Protein AF-A0A352XWK9-F1 (afdb_monomer_lite)

pLDDT: mean 87.68, std 10.37, range [43.31, 95.25]

Structure (mmCIF, N/CA/C/O backbone):
data_AF-A0A352XWK9-F1
#
_entry.id   AF-A0A352XWK9-F1
#
loop_
_atom_site.group_PDB
_atom_site.id
_atom_site.type_symbol
_atom_site.label_atom_id
_atom_site.label_alt_id
_atom_site.label_comp_id
_atom_site.label_asym_id
_atom_site.label_entity_id
_atom_site.label_seq_id
_atom_site.pdbx_PDB_ins_code
_atom_site.Cartn_x
_atom_site.Cartn_y
_atom_site.Cartn_z
_atom_site.occupancy
_atom_site.B_iso_or_equiv
_atom_site.auth_seq_id
_atom_site.auth_comp_id
_atom_site.auth_asym_id
_atom_site.auth_atom_id
_atom_site.pdbx_PDB_model_num
ATOM 1 N N . MET A 1 1 ? -17.276 10.731 -7.294 1.00 43.31 1 MET A N 1
ATOM 2 C CA . MET A 1 1 ? -16.622 10.137 -6.110 1.00 43.31 1 MET A CA 1
ATOM 3 C C . MET A 1 1 ? -15.168 9.917 -6.480 1.00 43.31 1 MET A C 1
ATOM 5 O O . MET A 1 1 ? -14.827 8.896 -7.054 1.00 43.31 1 MET A O 1
ATOM 9 N N . SER A 1 2 ? -14.356 10.955 -6.295 1.00 50.31 2 SER A N 1
ATOM 10 C CA . SER A 1 2 ? -12.992 11.031 -6.825 1.00 50.31 2 SER A CA 1
ATOM 11 C C . SER A 1 2 ? -12.014 10.813 -5.680 1.00 50.31 2 SER A C 1
ATOM 13 O O . SER A 1 2 ? -11.484 11.762 -5.118 1.00 50.31 2 SER A O 1
ATOM 15 N N . GLY A 1 3 ? -11.864 9.557 -5.268 1.00 62.28 3 GLY A N 1
ATOM 16 C CA . GLY A 1 3 ? -10.795 9.155 -4.362 1.00 62.28 3 GLY A CA 1
ATOM 17 C C . GLY A 1 3 ? -9.613 8.654 -5.178 1.00 62.28 3 GLY A C 1
ATOM 18 O O . GLY A 1 3 ? -9.797 7.869 -6.109 1.00 62.28 3 GLY A O 1
ATOM 19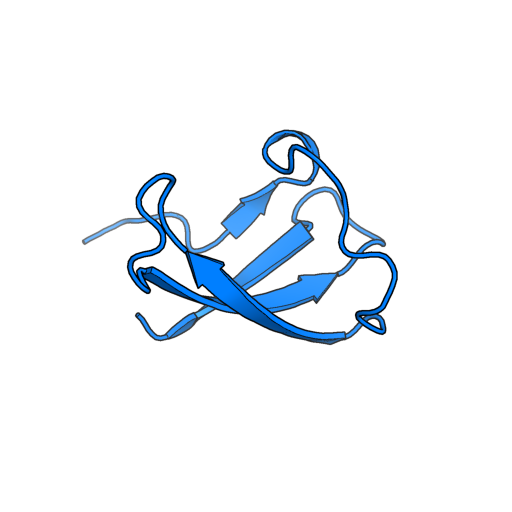 N N . HIS A 1 4 ? -8.400 9.088 -4.845 1.00 66.75 4 HIS A N 1
ATO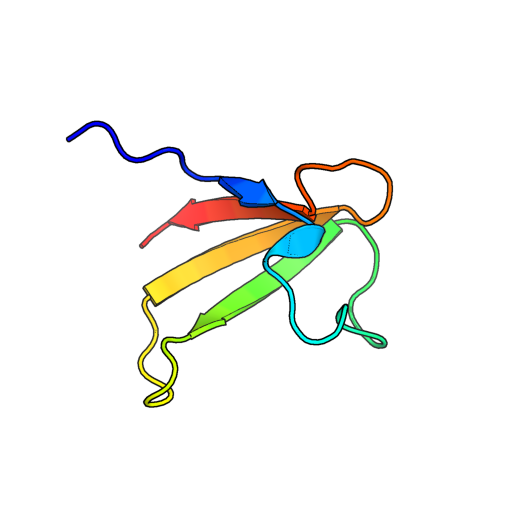M 20 C CA . HIS A 1 4 ? -7.201 8.446 -5.372 1.00 66.75 4 HIS A CA 1
ATOM 21 C C . HIS A 1 4 ? -7.125 7.029 -4.784 1.00 66.75 4 HIS A C 1
ATOM 23 O O . HIS A 1 4 ? -6.983 6.864 -3.577 1.00 66.75 4 HIS A O 1
ATOM 29 N N . LEU A 1 5 ? -7.234 6.002 -5.629 1.00 86.19 5 LEU A N 1
ATOM 30 C CA . LEU A 1 5 ? -7.199 4.579 -5.250 1.00 86.19 5 LEU A CA 1
ATOM 31 C C . LEU A 1 5 ? -5.775 4.089 -4.912 1.00 86.19 5 LEU A C 1
ATOM 33 O O . LEU A 1 5 ? -5.430 2.936 -5.170 1.00 86.19 5 LEU A O 1
ATOM 37 N N . TRP A 1 6 ? -4.924 4.974 -4.394 1.00 92.19 6 TRP A N 1
ATOM 38 C CA . TRP A 1 6 ? -3.487 4.771 -4.231 1.00 92.19 6 TRP A CA 1
ATOM 39 C C . TRP A 1 6 ? -3.064 5.058 -2.797 1.00 92.19 6 TRP A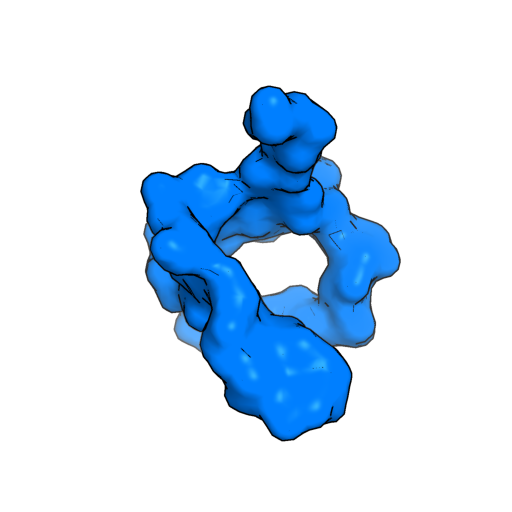 C 1
ATOM 41 O O . TRP A 1 6 ? -3.421 6.089 -2.231 1.00 92.19 6 TRP A O 1
ATOM 51 N N . ILE A 1 7 ? -2.255 4.164 -2.239 1.00 89.69 7 ILE A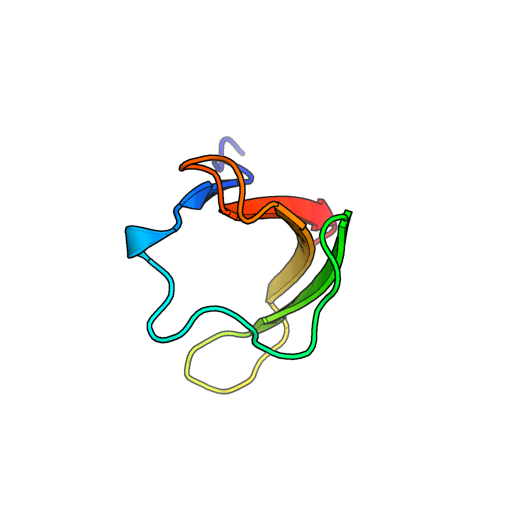 N 1
ATOM 52 C CA . ILE A 1 7 ? -1.570 4.375 -0.965 1.00 89.69 7 ILE A CA 1
ATOM 53 C C . ILE A 1 7 ? -0.089 4.515 -1.272 1.00 89.69 7 ILE A C 1
ATOM 55 O O . ILE A 1 7 ? 0.514 3.624 -1.873 1.00 89.69 7 ILE A O 1
ATOM 59 N N . PHE A 1 8 ? 0.481 5.644 -0.866 1.00 91.88 8 PHE A N 1
ATOM 60 C CA . PHE A 1 8 ? 1.900 5.915 -1.033 1.00 91.88 8 PHE A CA 1
ATOM 61 C C . PHE A 1 8 ? 2.734 5.194 0.030 1.00 91.88 8 PHE A C 1
ATOM 63 O O . PHE A 1 8 ? 2.280 5.004 1.158 1.00 91.88 8 PHE A O 1
ATOM 70 N N . SER A 1 9 ? 3.970 4.830 -0.307 1.00 89.62 9 SER A N 1
ATOM 71 C CA . SER A 1 9 ? 4.913 4.141 0.586 1.00 89.62 9 SER A CA 1
ATOM 72 C C . SER A 1 9 ? 5.128 4.888 1.906 1.00 89.62 9 SER A C 1
ATOM 74 O O . SER A 1 9 ? 5.115 4.266 2.962 1.00 89.62 9 SER A O 1
ATOM 76 N N . GLY A 1 10 ? 5.213 6.221 1.867 1.00 88.81 10 GLY A N 1
ATOM 77 C CA . GLY A 1 10 ? 5.360 7.064 3.060 1.00 88.81 10 GLY A CA 1
ATOM 78 C C . GLY A 1 10 ? 4.145 7.089 3.999 1.00 88.81 10 GLY A C 1
ATOM 79 O O . GLY A 1 10 ? 4.272 7.531 5.136 1.00 88.81 10 GLY A O 1
ATOM 80 N N . ALA A 1 11 ? 2.976 6.612 3.558 1.00 87.44 11 ALA A N 1
ATOM 81 C CA . ALA A 1 11 ? 1.803 6.459 4.423 1.00 87.44 11 ALA A CA 1
ATOM 82 C C . ALA A 1 11 ? 1.817 5.133 5.206 1.00 87.44 11 ALA A C 1
ATOM 84 O O . ALA A 1 11 ? 1.023 4.953 6.132 1.00 87.44 11 ALA A O 1
ATOM 85 N N . LEU A 1 12 ? 2.697 4.194 4.841 1.00 85.00 12 LEU A N 1
ATOM 86 C CA . LEU A 1 12 ? 2.847 2.930 5.547 1.00 85.00 12 LEU A CA 1
ATOM 87 C C . LEU A 1 12 ? 3.706 3.148 6.792 1.00 85.00 12 LEU A C 1
ATOM 89 O O . LEU A 1 12 ? 4.867 3.532 6.691 1.00 85.00 12 LEU A O 1
ATOM 93 N N . GLN A 1 13 ? 3.156 2.849 7.971 1.00 83.38 13 GLN A N 1
ATOM 94 C CA . GLN A 1 13 ? 3.955 2.837 9.202 1.00 83.38 13 GLN A CA 1
ATOM 95 C C . GLN A 1 13 ? 5.075 1.796 9.128 1.00 83.38 13 GLN A C 1
ATOM 97 O O . GLN A 1 13 ? 6.181 2.042 9.598 1.00 83.38 13 GLN A O 1
ATOM 102 N N . GLN A 1 14 ? 4.776 0.629 8.550 1.00 81.69 14 GLN A N 1
ATOM 103 C CA . GLN A 1 14 ? 5.737 -0.437 8.295 1.00 81.69 14 GLN A CA 1
ATOM 104 C C . GLN A 1 14 ? 5.366 -1.133 6.978 1.00 81.69 14 GLN A C 1
ATOM 106 O O . GLN A 1 14 ? 4.192 -1.476 6.792 1.00 81.69 14 GLN A O 1
ATOM 111 N N . PRO A 1 15 ? 6.319 -1.339 6.054 1.00 78.88 15 PRO A N 1
ATOM 112 C CA . PRO A 1 15 ? 6.065 -2.123 4.857 1.00 78.88 15 PRO A CA 1
ATOM 113 C C . PRO A 1 15 ? 5.794 -3.589 5.236 1.00 78.88 15 PRO A C 1
ATOM 115 O O . PRO A 1 15 ? 6.427 -4.122 6.147 1.00 78.88 15 PRO A O 1
ATOM 118 N N . PRO A 1 16 ? 4.849 -4.268 4.569 1.00 81.81 16 PRO A N 1
ATOM 119 C CA . PRO A 1 16 ? 4.574 -5.665 4.857 1.00 81.81 16 PRO A CA 1
ATOM 120 C C . PRO A 1 16 ? 5.761 -6.550 4.455 1.00 81.81 16 PRO A C 1
ATOM 122 O O . PRO A 1 16 ? 6.132 -6.623 3.289 1.00 81.81 16 PRO A O 1
ATOM 125 N N . HIS A 1 17 ? 6.336 -7.255 5.428 1.00 80.38 17 HIS A N 1
ATOM 126 C CA . HIS A 1 17 ? 7.556 -8.050 5.236 1.00 80.38 17 HIS A CA 1
ATOM 127 C C . HIS A 1 17 ? 7.310 -9.441 4.625 1.00 80.38 17 HIS A C 1
ATOM 129 O O . HIS A 1 17 ? 8.236 -10.068 4.126 1.00 80.38 17 HIS A O 1
ATOM 135 N N . TRP A 1 18 ? 6.072 -9.937 4.684 1.00 87.50 18 TRP A N 1
ATOM 136 C CA . TRP A 1 18 ? 5.675 -11.276 4.220 1.00 87.50 18 TRP A CA 1
ATOM 137 C C . TRP A 1 18 ? 4.810 -11.251 2.954 1.00 87.50 18 TRP A C 1
ATOM 139 O O . TRP A 1 18 ? 4.319 -12.290 2.523 1.00 87.50 18 TRP A O 1
ATOM 149 N N . ILE A 1 19 ? 4.558 -10.068 2.390 1.00 89.50 19 ILE A N 1
ATOM 150 C CA . ILE A 1 19 ? 3.788 -9.924 1.156 1.00 89.50 19 ILE A CA 1
ATOM 151 C C . ILE A 1 19 ? 4.781 -9.895 -0.000 1.00 89.50 19 ILE A C 1
ATOM 153 O O . ILE A 1 19 ? 5.612 -8.992 -0.094 1.00 89.50 19 ILE A O 1
ATOM 157 N N . GLU A 1 20 ? 4.678 -10.868 -0.897 1.00 92.44 20 GLU A N 1
ATOM 158 C CA . GLU A 1 20 ? 5.421 -10.828 -2.152 1.00 92.44 20 GLU A CA 1
ATOM 159 C C . GLU A 1 20 ? 4.968 -9.632 -3.010 1.00 92.44 20 GLU A C 1
ATOM 161 O O . GLU A 1 20 ? 3.795 -9.246 -2.961 1.00 92.44 20 GLU A O 1
ATOM 166 N N . PRO A 1 21 ? 5.855 -9.031 -3.824 1.00 93.56 21 PRO A N 1
ATOM 167 C CA . PRO A 1 21 ? 5.452 -8.036 -4.814 1.00 93.56 21 PRO A CA 1
ATOM 168 C C . PRO A 1 21 ? 4.295 -8.550 -5.688 1.00 93.56 21 PRO A C 1
ATOM 170 O O . PRO A 1 21 ? 4.358 -9.643 -6.239 1.00 93.56 21 PRO A O 1
ATOM 173 N N . GLY A 1 22 ? 3.230 -7.759 -5.815 1.00 93.94 22 GLY A N 1
ATOM 174 C CA . GLY A 1 22 ? 1.984 -8.141 -6.489 1.00 93.94 22 GLY A CA 1
ATOM 175 C C . GLY A 1 22 ? 0.976 -8.878 -5.599 1.00 93.94 22 GLY A C 1
ATOM 176 O O . GLY A 1 22 ? -0.166 -9.074 -6.014 1.00 93.94 22 GLY A O 1
ATOM 177 N N . GLY A 1 23 ? 1.354 -9.245 -4.374 1.00 95.25 23 GLY A N 1
ATOM 178 C CA . GLY A 1 23 ? 0.482 -9.907 -3.411 1.00 95.25 23 GLY A CA 1
ATOM 179 C C . GLY A 1 23 ? -0.694 -9.034 -2.968 1.00 95.25 23 GLY A C 1
ATOM 180 O O . GLY A 1 23 ? -0.599 -7.803 -2.905 1.00 95.25 23 GLY A O 1
ATOM 181 N N . LEU A 1 24 ? -1.815 -9.686 -2.651 1.00 94.19 24 LEU A N 1
ATOM 182 C CA . LEU A 1 24 ? -3.026 -9.019 -2.182 1.00 94.19 24 LEU A CA 1
ATOM 183 C C . LEU A 1 24 ? -2.905 -8.609 -0.716 1.00 94.19 24 LEU A C 1
ATOM 185 O O . LEU A 1 24 ? -2.449 -9.375 0.130 1.00 94.19 24 LEU A O 1
ATOM 189 N N . VAL A 1 25 ? -3.388 -7.408 -0.425 1.00 92.69 25 VAL A N 1
ATOM 190 C CA . VAL A 1 25 ? -3.414 -6.827 0.915 1.00 92.69 25 VAL A CA 1
ATOM 191 C C . VAL A 1 25 ? -4.805 -6.307 1.244 1.00 92.69 25 VAL A C 1
ATOM 193 O O . VAL A 1 25 ? -5.466 -5.683 0.409 1.00 92.69 25 VAL A O 1
ATOM 196 N N . ASP A 1 26 ? -5.224 -6.539 2.486 1.00 93.00 26 ASP A N 1
ATOM 197 C CA . ASP A 1 26 ? -6.389 -5.884 3.072 1.00 93.00 26 ASP A CA 1
ATOM 198 C C . ASP A 1 26 ? -5.957 -4.600 3.764 1.00 93.00 26 ASP A C 1
ATOM 200 O O . ASP A 1 26 ? -5.079 -4.595 4.630 1.00 93.00 26 ASP A O 1
ATOM 204 N N . ILE A 1 27 ? -6.611 -3.510 3.391 1.00 89.38 27 ILE A N 1
ATOM 205 C CA . ILE A 1 27 ? -6.432 -2.207 4.000 1.00 89.38 27 ILE A CA 1
ATOM 206 C C . ILE A 1 27 ? -7.447 -2.105 5.128 1.00 89.38 27 ILE A C 1
ATOM 208 O O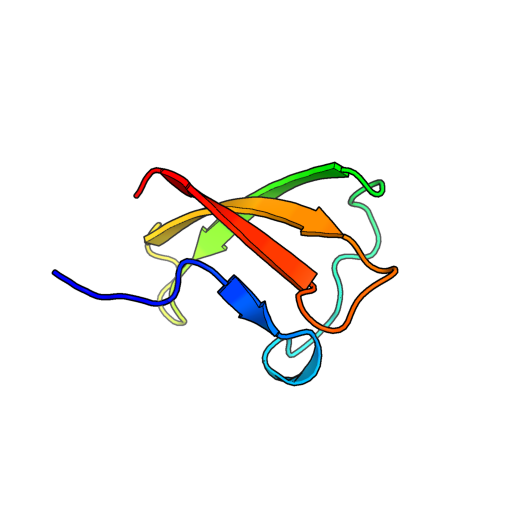 . ILE A 1 27 ? -8.654 -2.265 4.918 1.00 89.38 27 ILE A O 1
ATOM 212 N N . LYS A 1 28 ? -6.947 -1.835 6.332 1.00 90.12 28 LYS A N 1
ATOM 213 C CA . LYS A 1 28 ? -7.766 -1.649 7.525 1.00 90.12 28 LYS A CA 1
ATOM 214 C C . LYS A 1 28 ? -7.581 -0.246 8.087 1.00 90.12 28 LYS A C 1
ATOM 216 O O . LYS A 1 28 ? -6.501 0.332 7.975 1.00 90.12 28 LYS A O 1
ATOM 221 N N . SER A 1 29 ? -8.632 0.293 8.694 1.00 86.50 29 SER A N 1
ATOM 222 C CA . SER A 1 29 ? -8.551 1.519 9.484 1.00 86.50 29 SER A CA 1
ATOM 223 C C . SER A 1 29 ? -7.685 1.301 10.732 1.00 86.50 29 SER A C 1
ATOM 225 O O . SER A 1 29 ? -7.386 0.168 11.116 1.00 86.50 29 SER A O 1
ATOM 227 N N . SER A 1 30 ? -7.356 2.383 11.437 1.00 85.38 30 SER A N 1
ATOM 228 C CA . SER A 1 30 ? -6.696 2.309 12.749 1.00 85.38 30 SER A CA 1
ATOM 229 C C . SER A 1 30 ? -7.511 1.547 13.805 1.00 85.38 30 SER A C 1
ATOM 231 O O . SER A 1 30 ? -6.940 1.042 14.766 1.00 85.38 30 SER A O 1
ATOM 233 N N . THR A 1 31 ? -8.830 1.426 13.622 1.00 92.69 31 THR A N 1
ATOM 234 C CA . THR A 1 31 ? -9.727 0.628 14.474 1.00 92.69 31 THR A CA 1
ATOM 235 C C . THR A 1 31 ? -9.845 -0.833 14.025 1.00 92.69 31 THR A C 1
ATOM 237 O O . THR A 1 31 ? -10.585 -1.603 14.632 1.00 92.69 31 THR A O 1
ATOM 240 N N . GLY A 1 32 ? -9.128 -1.234 12.969 1.00 89.25 32 GLY A N 1
ATOM 241 C CA . GLY A 1 32 ? -9.121 -2.598 12.437 1.00 89.25 32 GLY A CA 1
ATOM 242 C C . GLY A 1 32 ? -10.265 -2.923 11.473 1.00 89.25 32 GLY A C 1
ATOM 243 O O . GLY A 1 32 ? -10.353 -4.060 11.005 1.00 89.25 32 GLY A O 1
ATOM 244 N N . GLN A 1 33 ? -11.123 -1.954 11.143 1.00 93.12 33 GLN A N 1
ATOM 245 C CA . GLN A 1 33 ? -12.222 -2.148 10.196 1.00 93.12 33 GLN A CA 1
ATOM 246 C C . GLN A 1 33 ? -11.677 -2.293 8.773 1.00 93.12 33 GLN A C 1
ATOM 248 O O . GLN A 1 33 ? -10.790 -1.541 8.378 1.00 93.12 33 GLN A O 1
ATOM 253 N N . PHE A 1 34 ? -12.220 -3.228 7.992 1.00 92.19 34 PHE A N 1
ATOM 254 C CA . PHE A 1 34 ? -11.912 -3.332 6.565 1.00 92.19 34 PHE A CA 1
ATOM 255 C C . PHE A 1 34 ? -12.327 -2.054 5.824 1.00 92.19 34 PHE A C 1
ATOM 257 O O . PHE A 1 34 ? -13.434 -1.554 6.018 1.00 92.19 34 PHE A O 1
ATOM 264 N N . VAL A 1 35 ? -11.428 -1.545 4.986 1.00 90.81 35 VAL A N 1
ATOM 265 C CA . VAL A 1 35 ? -11.639 -0.343 4.168 1.00 90.81 35 VAL A CA 1
ATOM 266 C C . VAL A 1 35 ? -11.626 -0.689 2.686 1.00 90.81 35 VAL A C 1
ATOM 268 O O . VAL A 1 35 ? -12.435 -0.163 1.930 1.00 90.81 35 VAL A O 1
ATOM 271 N N . ALA A 1 36 ? -10.665 -1.512 2.264 1.00 93.19 36 ALA A N 1
ATOM 272 C CA . ALA A 1 36 ? -10.455 -1.853 0.866 1.00 93.19 36 ALA A CA 1
ATOM 273 C C . ALA A 1 36 ? -9.523 -3.057 0.714 1.00 93.19 36 ALA A C 1
ATOM 275 O O . ALA A 1 36 ? -8.812 -3.437 1.646 1.00 93.19 36 ALA A O 1
ATOM 276 N N . ARG A 1 37 ? -9.458 -3.602 -0.502 1.00 93.81 37 ARG A N 1
ATOM 277 C CA . ARG A 1 37 ? -8.450 -4.582 -0.921 1.00 93.81 37 ARG A CA 1
ATOM 278 C C . ARG A 1 37 ? -7.642 -4.046 -2.092 1.00 93.81 37 ARG A C 1
ATOM 280 O O . ARG A 1 37 ? -8.198 -3.432 -3.003 1.00 93.81 37 ARG A O 1
ATOM 287 N N . GLY A 1 38 ? -6.340 -4.304 -2.086 1.00 94.25 38 GLY A N 1
ATOM 288 C CA . GLY A 1 38 ? -5.416 -3.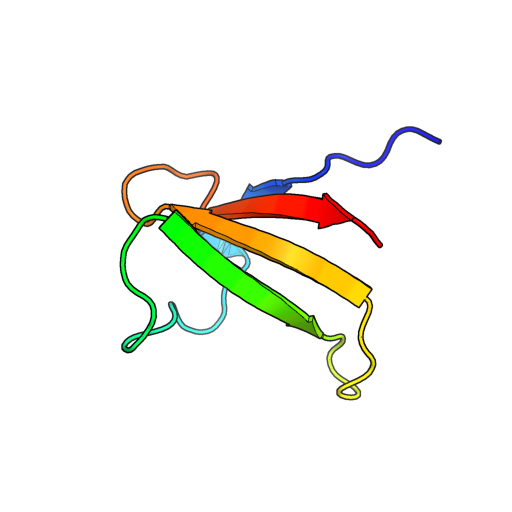876 -3.134 1.00 94.25 38 GLY A CA 1
ATOM 289 C C . GLY A 1 38 ? -4.281 -4.866 -3.356 1.00 94.25 38 GLY A C 1
ATOM 290 O O . GLY A 1 38 ? -4.233 -5.907 -2.705 1.00 94.25 38 GLY A O 1
ATOM 291 N N . TYR A 1 39 ? -3.364 -4.531 -4.260 1.00 94.88 39 TYR A N 1
ATOM 292 C CA . TYR A 1 39 ? -2.106 -5.263 -4.430 1.00 94.88 39 TYR A CA 1
ATOM 293 C C . TYR A 1 39 ? -0.910 -4.397 -4.031 1.00 94.88 39 TYR A C 1
ATOM 295 O O . TYR A 1 39 ? -0.930 -3.177 -4.225 1.00 94.88 39 TYR A O 1
ATOM 303 N N . TYR A 1 40 ? 0.123 -5.030 -3.479 1.00 95.25 40 TYR A N 1
ATOM 304 C CA . TYR A 1 40 ? 1.336 -4.366 -3.006 1.00 95.25 40 TYR A CA 1
ATOM 305 C C . TYR A 1 40 ? 2.401 -4.270 -4.106 1.00 95.25 40 TYR A C 1
ATOM 307 O O . TYR A 1 40 ? 2.683 -5.251 -4.789 1.00 95.25 40 TYR A O 1
ATOM 315 N N . ASN A 1 41 ? 3.025 -3.106 -4.270 1.00 94.75 41 ASN A N 1
ATOM 316 C CA . ASN A 1 41 ? 4.164 -2.898 -5.158 1.00 94.75 41 ASN A CA 1
ATOM 317 C C . ASN A 1 41 ? 5.285 -2.125 -4.435 1.00 94.75 41 ASN A C 1
ATOM 319 O O . ASN A 1 41 ? 5.250 -0.893 -4.406 1.00 94.75 41 ASN A O 1
ATOM 323 N N . PRO A 1 42 ? 6.306 -2.814 -3.892 1.00 92.06 42 PRO A N 1
ATOM 324 C CA . PRO A 1 42 ? 7.408 -2.163 -3.181 1.00 92.06 42 PRO A CA 1
ATOM 325 C C . PRO A 1 42 ? 8.360 -1.376 -4.092 1.00 92.06 42 PRO A C 1
ATOM 327 O O . PRO A 1 42 ? 9.216 -0.655 -3.591 1.00 92.06 42 PRO A O 1
ATOM 330 N N . GLN A 1 43 ? 8.259 -1.520 -5.417 1.00 92.56 43 GLN A N 1
ATOM 331 C CA . GLN A 1 43 ? 9.214 -0.941 -6.370 1.00 92.56 43 GLN A CA 1
ATOM 332 C C . GLN A 1 43 ? 8.863 0.495 -6.788 1.00 92.56 43 GLN A C 1
ATOM 334 O O . GLN A 1 43 ? 9.568 1.085 -7.604 1.00 92.56 43 GLN A O 1
ATOM 339 N N . THR A 1 44 ? 7.760 1.055 -6.281 1.00 92.31 44 THR A N 1
ATOM 340 C CA . THR A 1 44 ? 7.279 2.394 -6.652 1.00 92.31 44 THR A CA 1
ATOM 341 C C . THR A 1 44 ? 6.768 3.153 -5.433 1.00 92.31 44 THR A C 1
ATOM 343 O O . THR A 1 44 ? 6.339 2.535 -4.461 1.00 92.31 44 THR A O 1
ATOM 346 N N . ASP A 1 45 ? 6.705 4.483 -5.519 1.00 92.38 45 ASP A N 1
ATOM 347 C CA . ASP A 1 45 ? 6.136 5.315 -4.448 1.00 92.38 45 ASP A CA 1
ATOM 348 C C . ASP A 1 45 ? 4.656 5.025 -4.187 1.00 92.38 45 ASP A C 1
ATOM 350 O O . ASP A 1 45 ? 4.177 5.232 -3.077 1.00 92.38 45 ASP A O 1
ATOM 354 N N . ILE A 1 46 ? 3.924 4.508 -5.179 1.00 93.75 46 ILE A N 1
ATOM 355 C CA . ILE A 1 46 ? 2.552 4.020 -5.009 1.00 93.75 46 ILE A CA 1
ATOM 356 C C . ILE A 1 46 ? 2.621 2.569 -4.528 1.00 93.75 46 ILE A C 1
ATOM 358 O O . ILE A 1 46 ? 2.539 1.624 -5.315 1.00 93.75 46 ILE A O 1
ATOM 362 N N . ALA A 1 47 ? 2.785 2.403 -3.220 1.00 94.00 47 ALA A N 1
ATOM 363 C CA . ALA A 1 47 ? 2.970 1.105 -2.591 1.00 94.00 47 ALA A CA 1
ATOM 364 C C . ALA A 1 47 ? 1.751 0.183 -2.716 1.00 94.00 47 ALA A C 1
ATOM 366 O O . ALA A 1 47 ? 1.925 -1.030 -2.783 1.00 94.00 47 ALA A O 1
ATOM 367 N N . ILE A 1 48 ? 0.523 0.712 -2.729 1.00 94.31 48 ILE A N 1
ATOM 368 C CA . ILE A 1 48 ? -0.690 -0.110 -2.879 1.00 94.31 48 ILE A CA 1
ATOM 369 C C . ILE A 1 48 ? -1.647 0.550 -3.863 1.00 94.31 48 ILE A C 1
ATOM 371 O O . ILE A 1 48 ? -1.923 1.748 -3.769 1.00 94.31 48 ILE A O 1
ATOM 375 N N . ARG A 1 49 ? -2.205 -0.250 -4.775 1.00 94.75 49 ARG A N 1
ATOM 376 C CA . ARG A 1 49 ? -3.339 0.158 -5.614 1.00 94.75 49 ARG A CA 1
ATOM 377 C C . ARG A 1 49 ? -4.587 -0.609 -5.210 1.00 94.75 49 ARG A C 1
ATOM 379 O O . ARG A 1 49 ? -4.566 -1.838 -5.164 1.00 94.75 49 ARG A O 1
ATOM 386 N N . ILE A 1 50 ? -5.657 0.120 -4.914 1.00 93.88 50 ILE A N 1
ATOM 387 C CA . ILE A 1 50 ? -6.944 -0.440 -4.502 1.00 93.88 50 ILE A CA 1
ATOM 388 C C . ILE A 1 50 ? -7.659 -1.038 -5.716 1.00 93.88 50 ILE A C 1
ATOM 390 O O . ILE A 1 50 ? -7.743 -0.417 -6.774 1.00 93.88 50 ILE A O 1
ATOM 394 N N . LEU A 1 51 ? -8.182 -2.247 -5.528 1.00 91.50 51 LEU A N 1
ATOM 395 C CA . LEU A 1 51 ? -8.965 -3.007 -6.500 1.00 91.50 51 LEU A CA 1
ATOM 396 C C . LEU A 1 51 ? -10.470 -2.918 -6.203 1.00 91.50 51 LEU A C 1
ATOM 398 O O . LEU A 1 51 ? -11.269 -2.849 -7.130 1.00 91.50 51 LEU A O 1
ATOM 402 N N . THR A 1 52 ? -10.855 -2.916 -4.921 1.00 86.94 52 THR A N 1
ATOM 403 C CA . THR A 1 52 ? -12.255 -2.849 -4.460 1.00 86.94 52 THR A CA 1
ATOM 404 C C . THR A 1 52 ? -12.337 -2.296 -3.034 1.00 86.94 52 THR A C 1
ATOM 406 O O . THR A 1 52 ? -11.351 -2.369 -2.295 1.00 86.94 52 THR A O 1
ATOM 409 N N . HIS A 1 53 ? -13.499 -1.762 -2.655 1.00 81.56 53 HIS A N 1
ATOM 410 C CA . HIS A 1 53 ? -13.841 -1.253 -1.320 1.00 81.56 53 HIS A CA 1
ATOM 411 C C . HIS A 1 53 ? -15.132 -1.892 -0.811 1.00 81.56 53 HIS A C 1
ATOM 413 O O . HIS A 1 53 ? -15.977 -2.230 -1.670 1.00 81.56 53 HIS A O 1
#

Sequence (53 aa):
MSGHLWIFSGALQQPPHWIEPGGLVDIKSSTGQFVARGYYNPQTDIAIRILTH

Foldseek 3Di:
DDDQQFDFPVNDPDDDPPADQQRKDFDADPVRHTDFIWGAHPPDRRGTGGDGD

Radius of gyration: 10.62 Å; chains: 1; bounding box: 26×22×21 Å

Secondary structure (DSSP, 8-state):
-----EEEGGG-SS--SSPPTT-EEEEE-TTS-EEEEEEE-TTSSEEEEEEE-